Protein AF-A0A1A9AFB5-F1 (afdb_monomer)

Structure (mmCIF, N/CA/C/O backbone):
data_AF-A0A1A9AFB5-F1
#
_entry.id   AF-A0A1A9AFB5-F1
#
loop_
_atom_site.group_PDB
_atom_site.id
_atom_site.type_symbol
_atom_site.label_atom_id
_atom_site.label_alt_id
_atom_site.label_comp_id
_atom_site.label_asym_id
_atom_site.label_entity_id
_atom_site.label_seq_id
_atom_site.pdbx_PDB_ins_code
_atom_site.Cartn_x
_atom_site.Cartn_y
_atom_site.Cartn_z
_atom_site.occupancy
_atom_site.B_iso_or_equiv
_atom_site.auth_seq_id
_atom_site.auth_comp_id
_atom_site.auth_asym_id
_atom_site.auth_atom_id
_atom_site.pdbx_PDB_model_num
ATOM 1 N N . MET A 1 1 ? 5.114 9.133 21.877 1.00 38.00 1 MET A N 1
ATOM 2 C CA . MET A 1 1 ? 4.842 8.119 20.839 1.00 38.00 1 MET A CA 1
ATOM 3 C C . MET A 1 1 ? 4.306 8.856 19.629 1.00 38.00 1 MET A C 1
ATOM 5 O O . MET A 1 1 ? 3.330 9.574 19.782 1.00 38.00 1 MET A O 1
ATOM 9 N N . ARG A 1 2 ? 4.993 8.785 18.484 1.00 34.50 2 ARG A N 1
ATOM 10 C CA . ARG A 1 2 ? 4.445 9.259 17.208 1.00 34.50 2 ARG A CA 1
ATOM 11 C C . ARG A 1 2 ? 3.408 8.216 16.802 1.00 34.50 2 ARG A C 1
ATOM 13 O O . ARG A 1 2 ? 3.776 7.074 16.568 1.00 34.50 2 ARG A O 1
ATOM 20 N N . GLU A 1 3 ? 2.138 8.581 16.852 1.00 44.78 3 GLU A N 1
ATOM 21 C CA . GLU A 1 3 ? 1.066 7.786 16.260 1.00 44.78 3 GLU A CA 1
ATOM 22 C C . GLU A 1 3 ? 1.246 7.938 14.745 1.00 44.78 3 GLU A C 1
ATOM 24 O O . GLU A 1 3 ? 0.966 8.998 14.187 1.00 44.78 3 GLU A O 1
ATOM 29 N N . THR A 1 4 ? 1.889 6.959 14.107 1.00 48.84 4 THR A N 1
ATOM 30 C CA . THR A 1 4 ? 2.022 6.894 12.648 1.00 48.84 4 THR A CA 1
ATOM 31 C C . THR A 1 4 ? 0.625 6.596 12.102 1.00 48.84 4 THR A C 1
ATOM 33 O O . THR A 1 4 ? 0.140 5.469 12.143 1.00 48.84 4 THR A O 1
ATOM 36 N N . LEU A 1 5 ? -0.088 7.666 11.740 1.00 60.12 5 LEU A N 1
ATOM 37 C CA . LEU A 1 5 ? -1.433 7.656 11.142 1.00 60.12 5 LEU A CA 1
ATOM 38 C C . LEU A 1 5 ? -1.393 7.328 9.632 1.00 60.12 5 LEU A C 1
ATOM 40 O O . LEU A 1 5 ? -2.405 7.402 8.933 1.00 60.12 5 LEU A O 1
ATOM 44 N N . ASP A 1 6 ? -0.205 6.998 9.140 1.00 67.88 6 ASP A N 1
ATOM 45 C CA . ASP A 1 6 ? 0.150 6.481 7.830 1.00 67.88 6 ASP A CA 1
ATOM 46 C C . ASP A 1 6 ? 0.208 4.946 7.843 1.00 67.88 6 ASP A C 1
ATOM 48 O O . ASP A 1 6 ? 0.677 4.309 8.785 1.00 67.88 6 ASP A O 1
ATOM 52 N N . THR A 1 7 ? -0.328 4.338 6.788 1.00 74.38 7 THR A N 1
ATOM 53 C CA . THR A 1 7 ? -0.270 2.894 6.544 1.00 74.38 7 THR A CA 1
ATOM 54 C C . THR A 1 7 ? 0.512 2.625 5.269 1.00 74.38 7 THR A C 1
ATOM 56 O O . THR A 1 7 ? 0.139 3.107 4.202 1.00 74.38 7 THR A O 1
ATOM 59 N N . ASP A 1 8 ? 1.543 1.792 5.362 1.00 77.44 8 ASP A N 1
ATOM 60 C CA . ASP A 1 8 ? 2.276 1.311 4.195 1.00 77.44 8 ASP A CA 1
ATOM 61 C C . ASP A 1 8 ? 1.563 0.105 3.573 1.00 77.44 8 ASP A C 1
ATOM 63 O O . ASP A 1 8 ? 1.317 -0.912 4.228 1.00 77.44 8 ASP A O 1
ATOM 67 N N . PHE A 1 9 ? 1.246 0.196 2.284 1.00 78.94 9 PHE A N 1
ATOM 68 C CA . PHE A 1 9 ? 0.718 -0.904 1.490 1.00 78.94 9 PHE A CA 1
ATOM 69 C C . PHE A 1 9 ? 1.774 -1.382 0.494 1.00 78.94 9 PHE A C 1
ATOM 71 O O . PHE A 1 9 ? 1.950 -0.827 -0.591 1.00 78.94 9 PHE A O 1
ATOM 78 N N . ALA A 1 10 ? 2.466 -2.449 0.877 1.00 79.69 10 ALA A N 1
ATOM 79 C CA . ALA A 1 10 ? 3.440 -3.136 0.047 1.00 79.69 10 ALA A CA 1
ATOM 80 C C . ALA A 1 10 ? 2.798 -4.305 -0.707 1.00 79.69 10 ALA A C 1
ATOM 82 O O . ALA A 1 10 ? 2.235 -5.211 -0.090 1.00 79.69 10 ALA A O 1
ATOM 83 N N . ALA A 1 11 ? 2.923 -4.329 -2.032 1.00 79.12 11 ALA A N 1
ATOM 84 C CA . ALA A 1 11 ? 2.414 -5.434 -2.840 1.00 79.12 11 ALA A CA 1
ATOM 85 C C . ALA A 1 11 ? 3.296 -5.715 -4.059 1.00 79.12 11 ALA A C 1
ATOM 87 O O . ALA A 1 11 ? 4.114 -4.895 -4.466 1.00 79.12 11 ALA A O 1
ATOM 88 N N . LEU A 1 12 ? 3.131 -6.897 -4.660 1.00 79.00 12 LEU A N 1
ATOM 89 C CA . LEU A 1 12 ? 3.850 -7.249 -5.885 1.00 79.00 12 LEU A CA 1
ATOM 90 C C . LEU A 1 12 ? 3.480 -6.289 -7.035 1.00 79.00 12 LEU A C 1
ATOM 92 O O . LEU A 1 12 ? 2.325 -5.859 -7.111 1.00 79.00 12 LEU A O 1
ATOM 96 N N . PRO A 1 13 ? 4.391 -6.033 -7.994 1.00 76.75 13 PRO A N 1
ATOM 97 C CA . PRO A 1 13 ? 4.141 -5.125 -9.117 1.00 76.75 13 PRO A CA 1
ATOM 98 C C . PRO A 1 13 ? 2.873 -5.462 -9.909 1.00 76.75 13 PRO A C 1
ATOM 100 O O . PRO A 1 13 ? 2.165 -4.566 -10.352 1.00 76.75 13 PRO A O 1
ATOM 103 N N . ALA A 1 14 ? 2.544 -6.752 -10.036 1.00 78.06 14 ALA A N 1
ATOM 104 C CA . ALA A 1 14 ? 1.326 -7.215 -10.701 1.00 78.06 14 ALA A CA 1
ATOM 105 C C . ALA A 1 14 ? 0.034 -6.802 -9.971 1.00 78.06 14 ALA A C 1
ATOM 107 O O . ALA A 1 14 ? -0.975 -6.550 -10.619 1.00 78.06 14 ALA A O 1
ATOM 108 N N . VAL A 1 15 ? 0.065 -6.717 -8.636 1.00 80.50 15 VAL A N 1
ATOM 109 C CA . VAL A 1 15 ? -1.071 -6.263 -7.815 1.00 80.50 15 VAL A CA 1
ATOM 110 C C . VAL A 1 15 ? -1.204 -4.744 -7.886 1.00 80.50 15 VAL A C 1
ATOM 112 O O . VAL A 1 15 ? -2.313 -4.228 -7.970 1.00 80.50 15 VAL A O 1
ATOM 115 N N . ILE A 1 16 ? -0.079 -4.024 -7.892 1.00 82.56 16 ILE A N 1
ATOM 116 C CA . ILE A 1 16 ? -0.065 -2.558 -7.995 1.00 82.56 16 ILE A CA 1
ATOM 117 C C . ILE A 1 16 ? -0.509 -2.100 -9.388 1.00 82.56 16 ILE A C 1
ATOM 119 O O . ILE A 1 16 ? -1.231 -1.115 -9.509 1.00 82.56 16 ILE A O 1
ATOM 123 N N . ALA A 1 17 ? -0.136 -2.841 -10.433 1.00 81.62 17 ALA A N 1
ATOM 124 C CA . ALA A 1 17 ? -0.553 -2.564 -11.802 1.00 81.62 17 ALA A CA 1
ATOM 125 C C . ALA A 1 17 ? -2.039 -2.864 -12.079 1.00 81.62 17 ALA A C 1
ATOM 127 O O . ALA A 1 17 ? -2.525 -2.514 -13.155 1.00 81.62 17 ALA A O 1
ATOM 128 N N . ASP A 1 18 ? -2.766 -3.505 -11.153 1.00 83.69 18 ASP A N 1
ATOM 129 C CA . ASP A 1 18 ? -4.185 -3.811 -11.340 1.00 83.69 18 ASP A CA 1
ATOM 130 C C . ASP A 1 18 ? -5.029 -2.520 -11.234 1.00 83.69 18 ASP A C 1
ATOM 132 O O . ASP A 1 18 ? -5.064 -1.895 -10.169 1.00 83.69 18 ASP A O 1
ATOM 136 N N . PRO A 1 19 ? -5.780 -2.124 -12.284 1.00 81.00 19 PRO A N 1
ATOM 137 C CA . PRO A 1 19 ? -6.618 -0.919 -12.267 1.00 81.00 19 PRO A CA 1
ATOM 138 C C . PRO A 1 19 ? -7.752 -0.973 -11.228 1.00 81.00 19 PRO A C 1
ATOM 140 O O . PRO A 1 19 ? -8.354 0.052 -10.895 1.00 81.00 19 PRO A O 1
ATOM 143 N N . ARG A 1 20 ? -8.057 -2.152 -10.673 1.00 84.12 20 ARG A N 1
ATOM 144 C CA . ARG A 1 20 ? -9.021 -2.308 -9.577 1.00 84.12 20 ARG A CA 1
ATOM 145 C C . ARG A 1 20 ? -8.513 -1.699 -8.275 1.00 84.12 20 ARG A C 1
ATOM 147 O O . ARG A 1 20 ? -9.339 -1.248 -7.487 1.00 84.12 20 ARG A O 1
ATOM 154 N N . LEU A 1 21 ? -7.200 -1.653 -8.046 1.00 82.31 21 LEU A N 1
ATOM 155 C CA . LEU A 1 21 ? -6.610 -1.092 -6.829 1.00 82.31 21 LEU A CA 1
ATOM 156 C C . LEU A 1 21 ? -6.876 0.423 -6.687 1.00 82.31 21 LEU A C 1
ATOM 158 O O . LEU A 1 21 ? -7.509 0.813 -5.701 1.00 82.31 21 LEU A O 1
ATOM 162 N N . PRO A 1 22 ? -6.496 1.292 -7.650 1.00 82.31 22 PRO A N 1
ATOM 163 C CA . PRO A 1 22 ? -6.802 2.720 -7.565 1.00 82.31 22 PRO A CA 1
ATOM 164 C C . PRO A 1 22 ? -8.308 2.992 -7.546 1.00 82.31 22 PRO A C 1
ATOM 166 O O . PRO A 1 22 ? -8.759 3.891 -6.835 1.00 82.31 22 PRO A O 1
ATOM 169 N N . ARG A 1 23 ? -9.107 2.192 -8.263 1.00 83.75 23 ARG A N 1
ATOM 170 C CA . ARG A 1 23 ? -10.570 2.295 -8.226 1.00 83.75 23 ARG A CA 1
ATOM 171 C C . ARG A 1 23 ? -11.132 1.988 -6.837 1.00 83.75 23 ARG A C 1
ATOM 173 O O . ARG A 1 23 ? -11.945 2.754 -6.333 1.00 83.75 23 ARG A O 1
ATOM 180 N N . ALA A 1 24 ? -10.681 0.911 -6.200 1.00 85.00 24 ALA A N 1
ATOM 181 C CA . ALA A 1 24 ? -11.131 0.511 -4.869 1.00 85.00 24 ALA A CA 1
ATOM 182 C C . ALA A 1 24 ? -10.742 1.525 -3.777 1.00 85.00 24 ALA A C 1
ATOM 184 O O . ALA A 1 24 ? -11.456 1.651 -2.777 1.00 85.00 24 ALA A O 1
ATOM 185 N N . LEU A 1 25 ? -9.624 2.239 -3.955 1.00 84.44 25 LEU A N 1
ATOM 186 C CA . LEU A 1 25 ? -9.214 3.355 -3.097 1.00 84.44 25 LEU A CA 1
ATOM 187 C C . LEU A 1 25 ? -10.105 4.584 -3.322 1.00 84.44 25 LEU A C 1
ATOM 189 O O . LEU A 1 25 ? -10.618 5.151 -2.356 1.00 84.44 25 LEU A O 1
ATOM 193 N N . ALA A 1 26 ? -10.364 4.942 -4.582 1.00 84.75 26 ALA A N 1
ATOM 194 C CA . ALA A 1 26 ? -11.249 6.050 -4.934 1.00 84.75 26 ALA A CA 1
ATOM 195 C C . ALA A 1 26 ? -12.692 5.826 -4.442 1.00 84.75 26 ALA A C 1
ATOM 197 O O . ALA A 1 26 ? -13.287 6.725 -3.855 1.00 84.75 26 ALA A O 1
ATOM 198 N N . GLU A 1 27 ? -13.233 4.611 -4.590 1.00 87.56 27 GLU A N 1
ATOM 199 C CA . GLU A 1 27 ? -14.557 4.221 -4.073 1.00 87.56 27 GLU A CA 1
ATOM 200 C C . GLU A 1 27 ? -14.641 4.325 -2.539 1.00 87.56 27 GLU A C 1
ATOM 202 O O . GLU A 1 27 ? -15.708 4.584 -1.985 1.00 87.56 27 GLU A O 1
ATOM 207 N N . ARG A 1 28 ? -13.509 4.185 -1.836 1.00 84.81 28 ARG A N 1
ATOM 208 C CA . ARG A 1 28 ? -13.403 4.406 -0.384 1.00 84.81 28 ARG A CA 1
ATOM 209 C C . ARG A 1 28 ? -13.191 5.875 -0.007 1.00 84.81 28 ARG A C 1
ATOM 211 O O . ARG A 1 28 ? -13.088 6.168 1.182 1.00 84.81 28 ARG A O 1
ATOM 218 N N . GLY A 1 29 ? -13.136 6.787 -0.976 1.00 85.62 29 GLY A N 1
ATOM 219 C CA . GLY A 1 29 ? -12.949 8.222 -0.766 1.00 85.62 29 GLY A CA 1
ATOM 220 C C . GLY A 1 29 ? -11.494 8.657 -0.593 1.00 85.62 29 GLY A C 1
ATOM 221 O O . GLY A 1 29 ? -11.258 9.764 -0.116 1.00 85.62 29 GLY A O 1
ATOM 222 N N . TYR A 1 30 ? -10.523 7.810 -0.944 1.00 86.69 30 TYR A N 1
ATOM 223 C CA . TYR A 1 30 ? -9.123 8.224 -0.998 1.00 86.69 30 TYR A CA 1
ATOM 224 C C . TYR A 1 30 ? -8.840 9.006 -2.279 1.00 86.69 30 TYR A C 1
ATOM 226 O O . TYR A 1 30 ? -9.270 8.631 -3.370 1.00 86.69 30 TYR A O 1
ATOM 234 N N . GLN A 1 31 ? -8.072 10.078 -2.140 1.00 85.81 31 GLN A N 1
ATOM 235 C CA . GLN A 1 31 ? -7.595 10.919 -3.231 1.00 85.81 31 GLN A CA 1
ATOM 236 C C . GLN A 1 31 ? -6.071 10.834 -3.307 1.00 85.81 31 GLN A C 1
ATOM 238 O O . GLN A 1 31 ? -5.413 10.560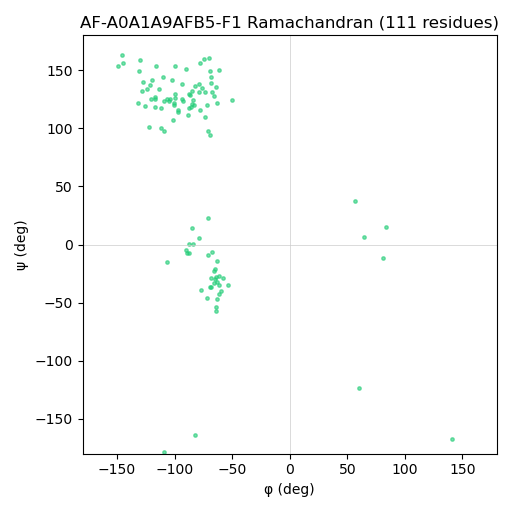 -2.306 1.00 85.81 31 GLN A O 1
ATOM 243 N N . ARG A 1 32 ? -5.498 11.055 -4.493 1.00 80.19 32 ARG A N 1
ATOM 244 C CA . ARG A 1 32 ? -4.038 11.135 -4.644 1.00 80.19 32 ARG A CA 1
ATOM 245 C C . ARG A 1 32 ? -3.530 12.367 -3.889 1.00 80.19 32 ARG A C 1
ATOM 247 O O . ARG A 1 32 ? -4.071 13.454 -4.078 1.00 80.19 32 ARG A O 1
ATOM 254 N N . GLY A 1 33 ? -2.54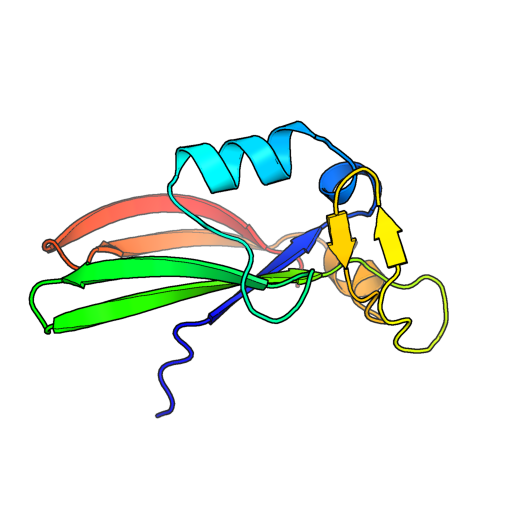8 12.168 -3.018 1.00 73.25 33 GLY A N 1
ATOM 255 C CA . GLY A 1 33 ? -1.857 13.236 -2.303 1.00 73.25 33 GLY A CA 1
ATOM 256 C C . GLY A 1 33 ? -0.760 13.876 -3.154 1.00 73.25 33 GLY A C 1
ATOM 257 O O . GLY A 1 33 ? -0.694 13.675 -4.365 1.00 73.25 33 GLY A O 1
ATOM 258 N N . ASP A 1 34 ? 0.131 14.621 -2.497 1.00 71.56 34 ASP A N 1
ATOM 259 C CA . ASP A 1 34 ? 1.226 15.347 -3.161 1.00 71.56 34 ASP A CA 1
ATOM 260 C C . ASP A 1 34 ? 2.245 14.420 -3.847 1.00 71.56 34 ASP A C 1
ATOM 262 O O . ASP A 1 34 ? 2.883 14.804 -4.827 1.00 71.56 34 ASP A O 1
ATOM 266 N N . ALA A 1 35 ? 2.393 13.192 -3.342 1.00 69.69 35 ALA A N 1
ATOM 267 C CA . ALA A 1 35 ? 3.232 12.154 -3.929 1.00 69.69 35 ALA A CA 1
ATOM 268 C C . ALA A 1 35 ? 2.370 11.136 -4.691 1.00 69.69 35 ALA A C 1
ATOM 270 O O . ALA A 1 35 ? 1.282 10.772 -4.246 1.00 69.69 35 ALA A O 1
ATOM 271 N N . ALA A 1 36 ? 2.856 10.649 -5.836 1.00 71.88 36 ALA A N 1
ATOM 272 C CA . ALA A 1 36 ? 2.070 9.788 -6.726 1.00 71.88 36 ALA A CA 1
ATOM 273 C C . ALA A 1 36 ? 1.707 8.417 -6.117 1.00 71.88 36 ALA A C 1
ATOM 275 O O . ALA A 1 36 ? 0.714 7.807 -6.523 1.00 71.88 36 ALA A O 1
ATOM 276 N N . ASN A 1 37 ? 2.478 7.971 -5.125 1.00 77.50 37 ASN A N 1
ATOM 277 C CA . ASN A 1 37 ? 2.251 6.767 -4.332 1.00 77.50 37 ASN A CA 1
ATOM 278 C C . ASN A 1 37 ? 1.391 6.985 -3.085 1.00 77.50 37 ASN A C 1
ATOM 280 O O . ASN A 1 37 ? 1.027 6.009 -2.432 1.00 77.50 37 ASN A O 1
ATOM 284 N N . ARG A 1 38 ? 1.064 8.233 -2.748 1.00 83.38 38 ARG A N 1
ATOM 285 C CA . ARG A 1 38 ? 0.361 8.579 -1.516 1.00 83.38 38 ARG A CA 1
ATOM 286 C C . ARG A 1 38 ? -1.120 8.796 -1.772 1.00 83.38 38 ARG A C 1
ATOM 288 O O . ARG A 1 38 ? -1.512 9.596 -2.619 1.00 83.38 38 ARG A O 1
ATOM 295 N N . PHE A 1 39 ? -1.951 8.140 -0.975 1.00 85.00 39 PHE A N 1
ATOM 296 C CA . PHE A 1 39 ? -3.400 8.286 -0.983 1.00 85.00 39 PHE A CA 1
ATOM 297 C C . PHE A 1 39 ? -3.875 8.844 0.350 1.00 85.00 39 PHE A C 1
ATOM 299 O O . PHE A 1 39 ? -3.567 8.298 1.403 1.00 85.00 39 PHE A O 1
ATOM 306 N N . VAL A 1 40 ? -4.645 9.927 0.310 1.00 86.38 40 VAL A N 1
ATOM 307 C CA . VAL A 1 40 ? -5.129 10.625 1.501 1.00 86.38 40 VAL A CA 1
ATOM 308 C C . VAL A 1 40 ? -6.648 10.653 1.503 1.00 86.38 40 VAL A C 1
ATOM 310 O O . VAL A 1 40 ? -7.286 10.904 0.481 1.00 86.38 40 VAL A O 1
ATOM 313 N N . ARG A 1 41 ? -7.238 10.409 2.670 1.00 87.00 41 ARG A N 1
ATOM 314 C CA . ARG A 1 41 ? -8.666 10.579 2.918 1.00 87.00 41 ARG A CA 1
ATOM 315 C C . ARG A 1 41 ? -8.870 11.367 4.200 1.00 87.00 41 ARG A C 1
ATOM 317 O O . ARG A 1 41 ? -8.471 10.916 5.271 1.00 87.00 41 ARG A O 1
ATOM 324 N N . SER A 1 42 ? -9.556 12.501 4.107 1.00 83.62 42 SER A N 1
ATOM 325 C CA . SER A 1 42 ? -10.013 13.217 5.295 1.00 83.62 42 SER A CA 1
ATOM 326 C C . SER A 1 42 ? -11.184 12.477 5.938 1.00 83.62 42 SER A C 1
ATOM 328 O O . SER A 1 42 ? -12.147 12.075 5.281 1.00 83.62 42 SER A O 1
ATOM 330 N N . HIS A 1 43 ? -11.084 12.285 7.240 1.00 82.62 43 HIS A N 1
ATOM 331 C CA . HIS A 1 43 ? -12.070 11.646 8.086 1.00 82.62 43 HIS A CA 1
ATOM 332 C C . HIS A 1 43 ? -12.309 12.531 9.307 1.00 82.62 43 HIS A C 1
ATOM 334 O O . HIS A 1 43 ? -11.416 13.246 9.744 1.00 82.62 43 HIS A O 1
ATOM 340 N N . GLN A 1 44 ? -13.515 12.510 9.856 1.00 79.81 44 GLN A N 1
ATOM 341 C CA . GLN A 1 44 ? -13.809 13.179 11.114 1.00 79.81 44 GLN A CA 1
ATOM 342 C C . GLN A 1 44 ? -14.204 12.102 12.107 1.00 79.81 44 GLN A C 1
ATOM 344 O O . GLN A 1 44 ? -15.171 11.376 11.874 1.00 79.81 44 GLN A O 1
ATOM 349 N N . ASP A 1 45 ? -13.428 11.980 13.175 1.00 73.12 45 ASP A N 1
ATOM 350 C CA . ASP A 1 45 ? -13.717 11.061 14.261 1.00 73.12 45 ASP A CA 1
ATOM 351 C C . ASP A 1 45 ? -14.148 11.821 15.525 1.00 73.12 45 ASP A C 1
ATOM 353 O O . ASP A 1 45 ? -14.255 13.050 15.548 1.00 73.12 45 ASP A O 1
ATOM 357 N N . ASN A 1 46 ? -14.403 11.078 16.601 1.00 75.56 46 ASN A N 1
ATOM 358 C CA . ASN A 1 46 ? -14.821 11.640 17.888 1.00 75.56 46 ASN A CA 1
ATOM 359 C C . ASN A 1 46 ? -13.722 12.471 18.587 1.00 75.56 46 ASN A C 1
ATOM 361 O O . ASN A 1 46 ? -13.984 13.065 19.632 1.00 75.56 46 ASN A O 1
ATOM 365 N N . ARG A 1 47 ? -12.495 12.491 18.053 1.00 72.69 47 ARG A N 1
ATOM 366 C CA . ARG A 1 47 ? -11.337 13.247 18.551 1.00 72.69 47 ARG A CA 1
ATOM 367 C C . ARG A 1 47 ? -10.999 14.452 17.667 1.00 72.69 47 ARG A C 1
ATOM 369 O O . ARG A 1 47 ? -10.276 15.332 18.128 1.00 72.69 47 ARG A O 1
ATOM 376 N N . GLY A 1 48 ? -11.535 14.530 16.449 1.00 75.88 48 GLY A N 1
ATOM 377 C CA . GLY A 1 48 ? -11.383 15.668 15.546 1.00 75.88 48 GLY A CA 1
ATOM 378 C C . GLY A 1 48 ? -11.210 15.264 14.076 1.00 75.88 48 GLY A C 1
ATOM 379 O O . GLY A 1 48 ? -11.469 14.123 13.695 1.00 75.88 48 GLY A O 1
ATOM 380 N N . PRO A 1 49 ? -10.810 16.206 13.205 1.00 80.31 49 PRO A N 1
ATOM 381 C CA . PRO A 1 49 ? -10.427 15.877 11.839 1.00 80.31 49 PRO A CA 1
ATOM 382 C C . PRO A 1 49 ? -9.126 15.060 11.830 1.00 80.31 49 PRO A C 1
ATOM 384 O O . PRO A 1 49 ? -8.131 15.442 12.443 1.00 80.31 49 PRO A O 1
ATOM 387 N N . LEU A 1 50 ? -9.134 13.957 11.089 1.00 79.88 50 LEU A N 1
ATOM 388 C CA . LEU A 1 50 ? -8.033 13.025 10.903 1.00 79.88 50 LEU A CA 1
ATOM 389 C C . LEU A 1 50 ? -7.804 12.789 9.406 1.00 79.88 50 LEU A C 1
ATOM 391 O O . LEU A 1 50 ? -8.738 12.486 8.669 1.00 79.88 50 LEU A O 1
ATOM 395 N N . ASN A 1 51 ? -6.556 12.864 8.953 1.00 80.50 51 ASN A N 1
ATOM 396 C CA . ASN A 1 51 ? -6.194 12.450 7.599 1.00 80.50 51 ASN A CA 1
ATOM 397 C C . ASN A 1 51 ? -5.657 11.021 7.639 1.00 80.50 51 ASN A C 1
ATOM 399 O O . ASN A 1 51 ? -4.619 10.766 8.241 1.00 80.50 51 ASN A O 1
ATOM 403 N N . LEU A 1 52 ? -6.370 10.103 6.991 1.00 81.50 52 LEU A N 1
ATOM 404 C CA . LEU A 1 52 ? -5.930 8.729 6.785 1.00 81.50 52 LEU A CA 1
ATOM 405 C C . LEU A 1 52 ? -5.019 8.699 5.563 1.00 81.50 52 LEU A C 1
ATOM 407 O O . LEU A 1 52 ? -5.462 9.059 4.469 1.00 81.50 52 LEU A O 1
ATOM 411 N N . VAL A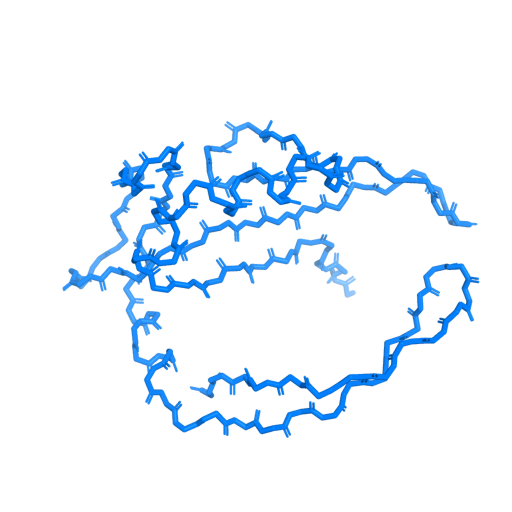 1 53 ? -3.770 8.279 5.745 1.00 84.00 53 VAL A N 1
ATOM 412 C CA . VAL A 1 53 ? -2.764 8.241 4.677 1.00 84.00 53 VAL A CA 1
ATOM 413 C C . VAL A 1 53 ? -2.386 6.794 4.378 1.00 84.00 53 VAL A C 1
ATOM 415 O O . VAL A 1 53 ? -2.161 6.009 5.295 1.00 84.00 53 VAL A O 1
ATOM 418 N N . VAL A 1 54 ? -2.336 6.438 3.096 1.00 82.94 54 VAL A N 1
ATOM 419 C CA . VAL A 1 54 ? -1.873 5.136 2.613 1.00 82.94 54 VAL A CA 1
ATOM 420 C C . VAL A 1 54 ? -0.771 5.356 1.586 1.00 82.94 54 VAL A C 1
ATOM 422 O O . VAL A 1 54 ? -1.022 5.974 0.550 1.00 82.94 54 VAL A O 1
ATOM 425 N N . ASP A 1 55 ? 0.421 4.837 1.859 1.00 82.44 55 ASP A N 1
ATOM 426 C CA . ASP A 1 55 ? 1.570 4.902 0.956 1.00 82.44 55 ASP A CA 1
ATOM 427 C C . ASP A 1 55 ? 1.717 3.553 0.229 1.00 82.44 55 ASP A C 1
ATOM 429 O O . ASP A 1 55 ? 1.841 2.502 0.853 1.00 82.44 55 ASP A O 1
ATOM 433 N N . ILE A 1 56 ? 1.640 3.553 -1.107 1.00 81.81 56 ILE A N 1
ATOM 434 C CA . ILE A 1 56 ? 1.734 2.337 -1.933 1.00 81.81 56 ILE A CA 1
ATOM 435 C C . ILE A 1 56 ? 3.186 2.108 -2.357 1.00 81.81 56 ILE A C 1
ATOM 437 O O . ILE A 1 56 ? 3.790 2.958 -3.011 1.00 81.81 56 ILE A O 1
ATOM 441 N N . LEU A 1 57 ? 3.730 0.933 -2.042 1.00 81.69 57 LEU A N 1
ATOM 442 C CA . LEU A 1 57 ? 5.131 0.585 -2.285 1.00 81.69 57 LEU A CA 1
ATOM 443 C C . LEU A 1 57 ? 5.246 -0.692 -3.123 1.00 81.69 57 LEU A C 1
ATOM 445 O O . LEU A 1 57 ? 4.604 -1.702 -2.825 1.00 81.69 57 LEU A O 1
ATOM 449 N N . ALA A 1 58 ? 6.101 -0.660 -4.147 1.00 79.69 58 ALA A N 1
ATOM 450 C CA . ALA A 1 58 ? 6.460 -1.834 -4.943 1.00 79.69 58 ALA A CA 1
ATOM 451 C C . ALA A 1 58 ? 7.813 -2.404 -4.490 1.00 79.69 58 ALA A C 1
ATOM 453 O O . ALA A 1 58 ? 8.648 -1.672 -3.959 1.00 79.69 58 ALA A O 1
ATOM 454 N N . PRO A 1 59 ? 8.081 -3.706 -4.671 1.00 75.69 59 PRO A N 1
ATOM 455 C CA . PRO A 1 59 ? 9.415 -4.244 -4.463 1.00 75.69 59 PRO A CA 1
ATOM 456 C C . PRO A 1 59 ? 10.335 -3.888 -5.631 1.00 75.69 59 PRO A C 1
ATOM 458 O O . PRO A 1 59 ? 9.977 -4.096 -6.786 1.00 75.69 59 PRO A O 1
ATOM 461 N N . SER A 1 60 ? 11.547 -3.435 -5.310 1.00 70.06 60 SER A N 1
ATOM 462 C CA . SER A 1 60 ? 12.632 -3.290 -6.285 1.00 70.06 60 SER A CA 1
ATOM 463 C C . SER A 1 60 ? 13.340 -4.624 -6.498 1.00 70.06 60 SER A C 1
ATOM 465 O O . SER A 1 60 ? 13.659 -5.329 -5.533 1.00 70.06 60 SER A O 1
ATOM 467 N N . PHE A 1 61 ? 13.628 -4.947 -7.759 1.00 62.66 61 PHE A N 1
ATOM 468 C CA . PHE A 1 61 ? 14.574 -6.010 -8.126 1.00 62.66 61 PHE A CA 1
ATOM 469 C C . PHE A 1 61 ? 16.017 -5.496 -8.217 1.00 62.66 61 PHE A C 1
ATOM 471 O O . PHE A 1 61 ? 16.950 -6.287 -8.356 1.00 62.66 61 PHE A O 1
ATOM 478 N N . GLU A 1 62 ? 16.213 -4.182 -8.116 1.00 63.41 62 GLU A N 1
ATOM 479 C CA . GLU A 1 62 ? 17.526 -3.566 -8.006 1.00 63.41 62 GLU A CA 1
ATOM 480 C C . GLU A 1 62 ? 17.928 -3.440 -6.527 1.00 63.41 62 GLU A C 1
ATOM 482 O O . GLU A 1 62 ? 17.094 -3.242 -5.645 1.00 63.41 62 GLU A O 1
ATOM 487 N N . SER A 1 63 ? 19.230 -3.477 -6.223 1.00 61.38 63 SER A N 1
ATOM 488 C CA . SER A 1 63 ? 19.755 -3.276 -4.857 1.00 61.38 63 SER A CA 1
ATOM 489 C C . SER A 1 63 ? 19.641 -1.823 -4.355 1.00 61.38 63 SER A C 1
ATOM 491 O O . SER A 1 63 ? 20.409 -1.402 -3.491 1.00 61.38 63 SER A O 1
ATOM 493 N N . ARG A 1 64 ? 18.725 -1.027 -4.918 1.00 65.56 64 ARG A N 1
ATOM 494 C CA . ARG A 1 64 ? 18.523 0.393 -4.614 1.00 65.56 64 ARG A CA 1
ATOM 495 C C . ARG A 1 64 ? 17.045 0.774 -4.689 1.00 65.56 64 ARG A C 1
ATOM 497 O O . ARG A 1 64 ? 16.266 0.122 -5.381 1.00 65.56 64 ARG A O 1
ATOM 504 N N . LEU A 1 65 ? 16.697 1.851 -3.980 1.00 69.06 65 LEU A N 1
ATOM 505 C CA . LEU A 1 65 ? 15.408 2.529 -4.117 1.00 69.06 65 LEU A CA 1
ATOM 506 C C . LEU A 1 65 ? 15.305 3.082 -5.540 1.00 69.06 65 LEU A C 1
ATOM 508 O O . LEU A 1 65 ? 16.161 3.873 -5.948 1.00 69.06 65 LEU A O 1
ATOM 512 N N . VAL A 1 66 ? 14.275 2.672 -6.275 1.00 72.56 66 VAL A N 1
ATOM 513 C CA . VAL A 1 66 ? 13.996 3.200 -7.612 1.00 72.56 66 VAL A CA 1
ATOM 514 C C . VAL A 1 66 ? 12.706 4.017 -7.530 1.00 72.56 66 VAL A C 1
ATOM 516 O O . VAL A 1 66 ? 11.618 3.444 -7.486 1.00 72.56 66 VAL A O 1
ATOM 519 N N . PRO A 1 67 ? 12.797 5.355 -7.447 1.00 72.12 67 PRO A N 1
ATOM 520 C CA . PRO A 1 67 ? 11.610 6.183 -7.313 1.00 72.12 67 PRO A CA 1
ATOM 521 C C . PRO A 1 67 ? 10.836 6.280 -8.633 1.00 72.12 67 PRO A C 1
ATOM 523 O O . PRO A 1 67 ? 11.401 6.117 -9.720 1.00 72.12 67 PRO A O 1
ATOM 526 N N . ASN A 1 68 ? 9.556 6.636 -8.533 1.00 68.56 68 ASN A N 1
ATOM 527 C CA . ASN A 1 68 ? 8.678 6.956 -9.664 1.00 68.56 68 ASN A CA 1
ATOM 528 C C . ASN A 1 68 ? 8.537 5.856 -10.738 1.00 68.56 68 ASN A C 1
ATOM 530 O O . ASN A 1 68 ? 8.441 6.161 -11.933 1.00 68.56 68 ASN A O 1
ATOM 534 N N . GLN A 1 69 ? 8.493 4.586 -10.344 1.00 77.62 69 GLN A N 1
ATOM 535 C CA . GLN A 1 69 ? 8.234 3.493 -11.278 1.00 77.62 69 GLN A CA 1
ATOM 536 C C . GLN A 1 69 ? 6.747 3.388 -11.606 1.00 77.62 69 GLN A C 1
ATOM 538 O O . GLN A 1 69 ? 5.884 3.409 -10.728 1.00 77.62 69 GLN A O 1
ATOM 543 N N . ARG A 1 70 ? 6.432 3.304 -12.902 1.00 75.38 70 ARG A N 1
ATOM 544 C CA . ARG A 1 70 ? 5.053 3.135 -13.370 1.00 75.38 70 ARG A CA 1
ATOM 545 C C . ARG A 1 70 ? 4.671 1.663 -13.368 1.00 75.38 70 ARG A C 1
ATOM 547 O O . ARG A 1 70 ? 5.229 0.871 -14.122 1.00 75.38 70 ARG A O 1
ATOM 554 N N . HIS A 1 71 ? 3.635 1.343 -12.609 1.00 73.19 71 HIS A N 1
ATOM 555 C CA . HIS A 1 71 ? 2.974 0.047 -12.607 1.00 73.19 71 HIS A CA 1
ATOM 556 C C . HIS A 1 71 ? 1.499 0.268 -12.946 1.00 73.19 71 HIS A C 1
ATOM 558 O O . HIS A 1 71 ? 0.710 0.709 -12.111 1.00 73.19 71 HIS A O 1
ATOM 564 N N . GLY A 1 72 ? 1.132 0.009 -14.204 1.00 76.81 72 GLY A N 1
ATOM 565 C CA . GLY A 1 72 ? -0.206 0.320 -14.714 1.00 76.81 72 GLY A CA 1
ATOM 566 C C . GLY A 1 72 ? -0.519 1.819 -14.618 1.00 76.81 72 GLY A C 1
ATOM 567 O O . GLY A 1 72 ? 0.234 2.650 -15.131 1.00 76.81 72 GLY A O 1
ATOM 568 N N . ASP A 1 73 ? -1.616 2.154 -13.935 1.00 76.69 73 ASP A N 1
ATOM 569 C CA . ASP A 1 73 ? -2.091 3.534 -13.730 1.00 76.69 73 ASP A CA 1
ATOM 570 C C . ASP A 1 73 ? -1.484 4.230 -12.495 1.00 76.69 73 ASP A C 1
ATOM 572 O O . ASP A 1 73 ? -1.827 5.385 -12.191 1.00 76.69 73 ASP A O 1
ATOM 576 N N . LEU A 1 74 ? -0.613 3.531 -11.759 1.00 76.56 74 LEU A N 1
ATOM 577 C CA . LEU A 1 74 ? 0.041 4.014 -10.547 1.00 76.56 74 LEU A CA 1
ATOM 578 C C . LEU A 1 74 ? 1.531 4.256 -10.780 1.00 76.56 74 LEU A C 1
ATOM 580 O O . LEU A 1 74 ? 2.203 3.510 -11.489 1.00 76.56 74 LEU A O 1
ATOM 584 N N . THR A 1 75 ? 2.044 5.300 -10.138 1.00 76.75 75 THR A N 1
ATOM 585 C CA . THR A 1 75 ? 3.477 5.566 -10.046 1.00 76.75 75 THR A CA 1
ATOM 586 C C . THR A 1 75 ? 3.874 5.364 -8.594 1.00 76.75 75 THR A C 1
ATOM 588 O O . THR A 1 75 ? 3.357 6.068 -7.727 1.00 76.75 75 THR A O 1
ATOM 591 N N . VAL A 1 76 ? 4.744 4.394 -8.329 1.00 78.94 76 VAL A N 1
ATOM 592 C CA . VAL A 1 76 ? 5.172 4.032 -6.977 1.00 78.94 76 VAL A CA 1
ATOM 593 C C . VAL A 1 76 ? 6.682 3.947 -6.860 1.00 78.94 76 VAL A C 1
ATOM 595 O O . VAL A 1 76 ? 7.391 3.805 -7.854 1.00 78.94 76 VAL A O 1
ATOM 598 N N . ASP A 1 77 ? 7.169 4.064 -5.631 1.00 77.19 77 ASP A N 1
ATOM 599 C CA . ASP A 1 77 ? 8.582 3.889 -5.339 1.00 77.19 77 ASP A CA 1
ATOM 600 C C . ASP A 1 77 ? 8.865 2.403 -5.105 1.00 77.19 77 ASP A C 1
ATOM 602 O O . ASP A 1 77 ? 8.179 1.733 -4.324 1.00 77.19 77 ASP A O 1
ATOM 606 N N . GLU A 1 78 ? 9.871 1.883 -5.803 1.00 76.06 78 GLU A N 1
ATOM 607 C CA . GLU A 1 78 ? 10.320 0.509 -5.641 1.00 76.06 78 GLU A CA 1
ATOM 608 C C . GLU A 1 78 ? 11.371 0.420 -4.529 1.00 76.06 78 GLU A C 1
ATOM 610 O O . GLU A 1 78 ? 12.462 0.986 -4.635 1.00 76.06 78 GLU A O 1
ATOM 615 N N . VAL A 1 79 ? 11.065 -0.323 -3.466 1.00 75.62 79 VAL A N 1
ATOM 616 C CA . VAL A 1 79 ? 11.914 -0.466 -2.278 1.00 75.62 79 VAL A CA 1
ATOM 617 C C . VAL A 1 79 ? 12.701 -1.784 -2.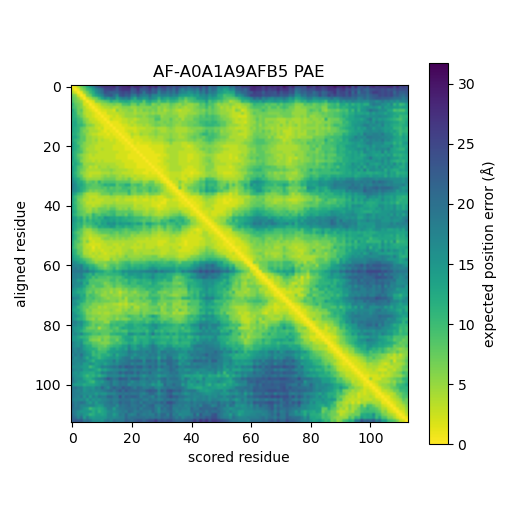332 1.00 75.62 79 VAL A C 1
ATOM 619 O O . VAL A 1 79 ? 12.101 -2.857 -2.476 1.00 75.62 79 VAL A O 1
ATOM 622 N N . PRO A 1 80 ? 14.042 -1.755 -2.197 1.00 69.00 80 PRO A N 1
ATOM 623 C CA . PRO A 1 80 ? 14.859 -2.964 -2.185 1.00 69.00 80 PRO A CA 1
ATOM 624 C C . PRO A 1 80 ? 14.596 -3.787 -0.921 1.00 69.00 80 PRO A C 1
ATOM 626 O O . PRO A 1 80 ? 14.378 -3.252 0.163 1.00 69.00 80 PRO A O 1
ATOM 629 N N . GLY A 1 81 ? 14.623 -5.114 -1.049 1.00 64.25 81 GLY A N 1
ATOM 630 C CA . GLY A 1 81 ? 14.416 -6.031 0.079 1.00 64.25 81 GLY A CA 1
ATOM 631 C C . GLY A 1 81 ? 12.950 -6.270 0.457 1.00 64.25 81 GLY A C 1
ATOM 632 O O . GLY A 1 81 ? 12.668 -7.241 1.156 1.00 64.25 81 GLY A O 1
ATOM 633 N N . LEU A 1 82 ? 12.003 -5.490 -0.078 1.00 69.69 82 LEU A N 1
ATOM 634 C CA . LEU A 1 82 ? 10.569 -5.724 0.125 1.00 69.69 82 LEU A CA 1
ATOM 635 C C . LEU A 1 82 ? 10.121 -7.071 -0.461 1.00 69.69 82 LEU A C 1
ATOM 637 O O . LEU A 1 82 ? 9.269 -7.751 0.103 1.00 69.69 82 LEU A O 1
ATOM 641 N N . ILE A 1 83 ? 10.768 -7.504 -1.548 1.00 68.88 83 ILE A N 1
ATOM 642 C CA . ILE A 1 83 ? 10.561 -8.828 -2.139 1.00 68.88 83 ILE A CA 1
ATOM 643 C C . ILE A 1 83 ? 10.900 -9.940 -1.133 1.00 68.88 83 ILE A C 1
ATOM 645 O O . ILE A 1 83 ? 10.156 -10.905 -1.009 1.00 68.88 83 ILE A O 1
ATOM 649 N N . LEU A 1 84 ? 11.971 -9.782 -0.346 1.00 64.69 84 LEU A N 1
ATOM 650 C CA . LEU A 1 84 ? 12.383 -10.777 0.646 1.00 64.69 84 LEU A CA 1
ATOM 651 C C . LEU A 1 84 ? 11.382 -10.873 1.792 1.00 64.69 84 LEU A C 1
ATOM 653 O O . LEU A 1 84 ? 11.163 -11.976 2.276 1.00 64.69 84 LEU A O 1
ATOM 657 N N . ALA A 1 85 ? 10.784 -9.749 2.200 1.00 67.50 85 ALA A N 1
ATOM 658 C CA . ALA A 1 85 ? 9.697 -9.744 3.173 1.00 67.50 85 ALA A CA 1
ATOM 659 C C . ALA A 1 85 ? 8.480 -10.480 2.598 1.00 67.50 85 ALA A C 1
ATOM 661 O O . ALA A 1 85 ? 8.046 -11.466 3.177 1.00 67.50 85 ALA A O 1
ATOM 662 N N . LEU A 1 86 ? 8.008 -10.096 1.404 1.00 64.62 86 LEU A N 1
ATOM 663 C CA . LEU A 1 86 ? 6.827 -10.690 0.757 1.00 64.62 86 LEU A CA 1
ATOM 664 C C . LEU A 1 86 ? 6.924 -12.212 0.528 1.00 64.62 86 LEU A C 1
ATOM 666 O O . LEU A 1 86 ? 5.893 -12.879 0.517 1.00 64.62 86 LEU A O 1
ATOM 670 N N . TYR A 1 87 ? 8.130 -12.763 0.349 1.00 69.81 87 TYR A N 1
ATOM 671 C CA . TYR A 1 87 ? 8.352 -14.206 0.169 1.00 69.81 87 TYR A CA 1
ATOM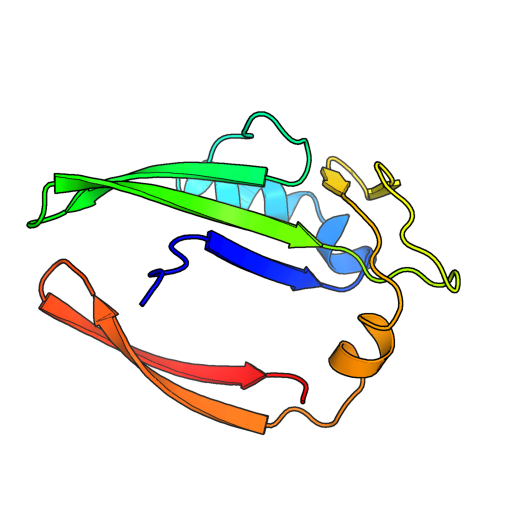 672 C C . TYR A 1 87 ? 8.578 -14.991 1.471 1.00 69.81 87 TYR A C 1
ATOM 674 O O . TYR A 1 87 ? 8.685 -16.220 1.412 1.00 69.81 87 TYR A O 1
ATOM 682 N N . ARG A 1 88 ? 8.664 -14.346 2.644 1.00 69.94 88 ARG A N 1
ATOM 683 C CA . ARG A 1 88 ? 8.779 -15.096 3.905 1.00 69.94 88 ARG A CA 1
ATOM 684 C C . ARG A 1 88 ? 7.470 -15.820 4.215 1.00 69.94 88 ARG A C 1
ATOM 686 O O . ARG A 1 88 ? 6.400 -15.308 3.878 1.00 69.94 88 ARG A O 1
ATOM 693 N N . PRO A 1 89 ? 7.525 -16.987 4.887 1.00 69.88 89 PRO A N 1
ATOM 694 C CA . PRO A 1 89 ? 6.326 -17.644 5.380 1.00 69.88 89 PRO A CA 1
ATOM 695 C C . PRO A 1 89 ? 5.463 -16.646 6.164 1.00 69.88 89 PRO A C 1
ATOM 697 O O . PRO A 1 89 ? 5.970 -15.997 7.088 1.00 69.88 89 PRO A O 1
ATOM 700 N N . PRO A 1 90 ? 4.185 -16.477 5.790 1.00 68.81 90 PRO A N 1
ATOM 701 C CA . PRO A 1 90 ? 3.333 -15.531 6.474 1.00 68.81 90 PRO A CA 1
ATOM 702 C C . PRO A 1 90 ? 3.048 -16.025 7.888 1.00 68.81 90 PRO A C 1
ATOM 704 O O . PRO A 1 90 ? 2.760 -17.203 8.109 1.00 68.81 90 PRO A O 1
ATOM 707 N N . VAL A 1 91 ? 3.063 -15.105 8.843 1.00 73.94 91 VAL A N 1
ATOM 708 C CA . VAL A 1 91 ? 2.476 -15.344 10.157 1.00 73.94 91 VAL A CA 1
ATOM 709 C C . VAL A 1 91 ? 1.005 -14.965 10.080 1.00 73.94 91 VAL A C 1
ATOM 711 O O . VAL A 1 91 ? 0.639 -13.887 9.606 1.00 73.94 91 VAL A O 1
ATOM 714 N N . VAL A 1 92 ? 0.148 -15.879 10.531 1.00 74.19 92 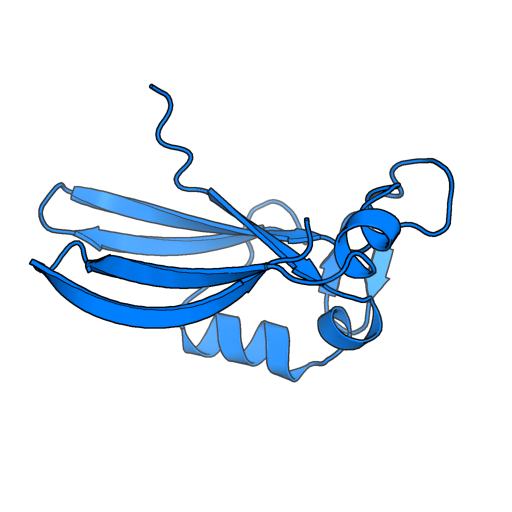VAL A N 1
ATOM 715 C CA . VAL A 1 92 ? -1.285 -15.621 10.661 1.00 74.19 92 VAL A CA 1
ATOM 716 C 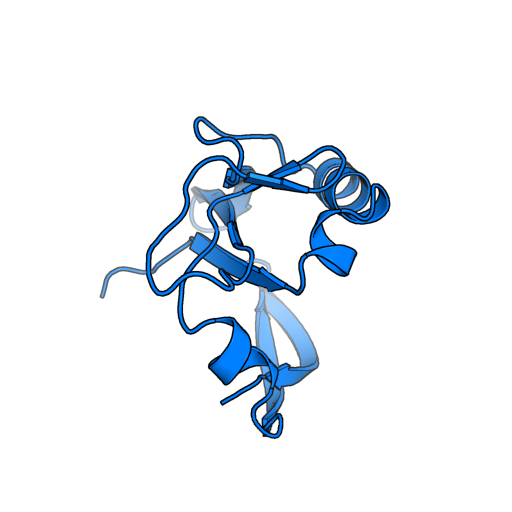C . VAL A 1 92 ? -1.496 -14.792 11.921 1.00 74.19 92 VAL A C 1
ATOM 718 O O . VAL A 1 92 ? -1.228 -15.250 13.030 1.00 74.19 92 VAL A O 1
ATOM 721 N N . LEU A 1 93 ? -1.973 -13.565 11.741 1.00 71.31 93 LEU A N 1
ATOM 722 C CA . LEU A 1 93 ? -2.335 -12.662 12.820 1.00 71.31 93 LEU A CA 1
ATOM 723 C C . LEU A 1 93 ? -3.856 -12.627 12.949 1.00 71.31 93 LEU A C 1
ATOM 725 O O . LEU A 1 93 ? -4.570 -12.324 11.991 1.00 71.31 93 LEU A O 1
ATOM 729 N N . HIS A 1 94 ? -4.345 -12.909 14.153 1.00 76.94 94 HIS A N 1
ATOM 730 C CA . HIS A 1 94 ? -5.718 -12.609 14.535 1.00 76.94 94 HIS A CA 1
ATOM 731 C C . HIS A 1 94 ? -5.749 -11.191 15.093 1.00 76.94 94 HIS A C 1
ATOM 733 O O . HIS A 1 94 ? -5.167 -10.920 16.142 1.00 76.94 94 HIS A O 1
ATOM 739 N N . LEU A 1 95 ? -6.382 -10.283 14.355 1.00 74.00 95 LEU A N 1
ATOM 740 C CA . LEU A 1 95 ? -6.444 -8.872 14.708 1.00 74.00 95 LEU A CA 1
ATOM 741 C C . LEU A 1 95 ? -7.833 -8.550 15.250 1.00 74.00 95 LEU A C 1
ATOM 743 O O . LEU A 1 95 ? -8.831 -8.742 14.557 1.00 74.00 95 LEU A O 1
ATOM 747 N N . GLU A 1 96 ? -7.876 -8.020 16.470 1.00 77.50 96 GLU A N 1
ATOM 748 C CA . GLU A 1 96 ? -9.033 -7.306 17.001 1.00 77.50 96 GLU A CA 1
ATOM 749 C C . GLU A 1 96 ? -8.759 -5.806 16.911 1.00 77.50 96 GLU A C 1
ATOM 751 O O . GLU A 1 96 ? -7.947 -5.250 17.652 1.00 77.50 96 GLU A O 1
ATOM 756 N N . VAL A 1 97 ? -9.430 -5.140 15.976 1.00 76.81 97 VAL A N 1
ATOM 757 C CA . VAL A 1 97 ? -9.281 -3.705 15.746 1.00 76.81 97 VAL A CA 1
ATOM 758 C C . VAL A 1 97 ? -10.449 -2.980 16.398 1.00 76.81 97 VAL A C 1
ATOM 760 O O . VAL A 1 97 ? -11.608 -3.226 16.060 1.00 76.81 97 VAL A O 1
ATOM 763 N N . ARG A 1 98 ? -10.150 -2.055 17.315 1.00 75.88 98 ARG A N 1
ATOM 764 C CA . ARG A 1 98 ? -11.135 -1.091 17.816 1.00 75.88 98 ARG A CA 1
ATOM 765 C C . ARG A 1 98 ? -11.177 0.114 16.890 1.00 75.88 98 ARG A C 1
ATOM 767 O O . ARG A 1 98 ? -10.185 0.817 16.728 1.00 75.88 98 ARG A O 1
ATOM 774 N N . LEU A 1 99 ? -12.338 0.336 16.294 1.00 76.19 99 LEU A N 1
ATOM 775 C CA . LEU A 1 99 ? -12.613 1.471 15.432 1.00 76.19 99 LEU A CA 1
ATOM 776 C C . LEU A 1 99 ? -12.857 2.736 16.261 1.00 76.19 99 LEU A C 1
ATOM 778 O O . LEU A 1 99 ? -13.284 2.688 17.416 1.00 76.19 99 LEU A O 1
ATOM 782 N N . THR A 1 100 ? -12.639 3.894 15.64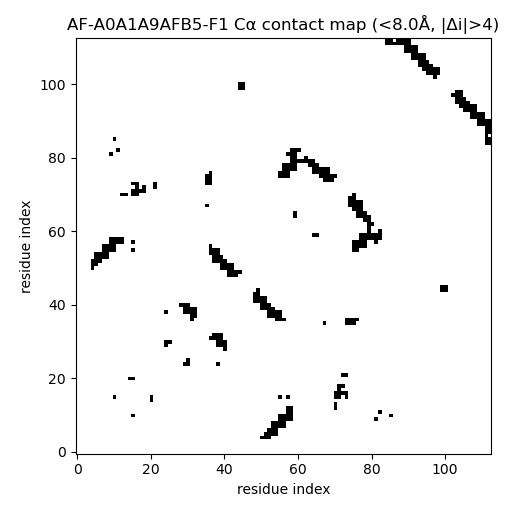5 1.00 71.88 100 THR A N 1
ATOM 783 C CA . THR A 1 100 ? -12.837 5.215 16.268 1.00 71.88 100 THR A CA 1
ATOM 784 C C . THR A 1 100 ? -14.298 5.505 16.631 1.00 71.88 100 THR A C 1
ATOM 786 O O . THR A 1 100 ? -14.571 6.299 17.531 1.00 71.88 100 THR A O 1
ATOM 789 N N . ASN A 1 101 ? -15.246 4.808 15.999 1.00 73.94 101 ASN A N 1
ATOM 790 C CA . ASN A 1 101 ? -16.671 4.824 16.339 1.00 73.94 101 ASN A CA 1
ATOM 791 C C . ASN A 1 101 ? -17.047 3.842 17.471 1.00 73.94 101 ASN A C 1
ATOM 793 O O . ASN A 1 101 ? -18.225 3.542 17.643 1.00 73.94 101 ASN A O 1
ATOM 797 N N . ALA A 1 102 ? -16.059 3.322 18.207 1.00 74.69 102 ALA A N 1
ATOM 798 C CA . ALA A 1 102 ? -16.198 2.293 19.241 1.00 74.69 102 ALA A CA 1
ATOM 799 C C . ALA A 1 102 ? -16.680 0.912 18.749 1.00 74.69 102 ALA A C 1
ATOM 801 O O . ALA A 1 102 ? -16.892 0.016 19.566 1.00 74.69 102 ALA A O 1
ATOM 802 N N . GLY A 1 103 ? -16.801 0.705 17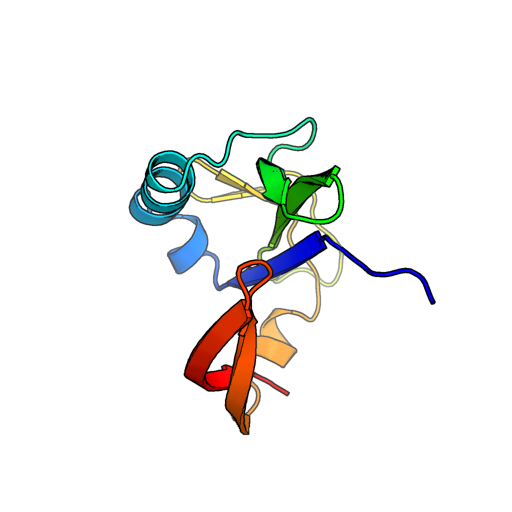.434 1.00 75.19 103 GLY A N 1
ATOM 803 C CA . GLY A 1 103 ? -17.010 -0.617 16.849 1.00 75.19 103 GLY A CA 1
ATOM 804 C C . GLY A 1 103 ? -15.767 -1.505 16.961 1.00 75.19 103 GLY A C 1
ATOM 805 O O . GLY A 1 103 ? -14.649 -1.015 17.131 1.00 75.19 103 GLY A O 1
ATOM 806 N N . SER A 1 104 ? -15.949 -2.818 16.835 1.00 74.88 104 SER A N 1
ATOM 807 C CA . SER A 1 104 ? -14.851 -3.780 16.731 1.00 74.88 104 SER A CA 1
ATOM 808 C C . SER A 1 104 ? -14.913 -4.541 15.410 1.00 74.88 104 SER A C 1
ATOM 810 O O . SER A 1 104 ? -15.985 -4.896 14.922 1.00 74.88 104 SER A O 1
ATOM 812 N N . LEU A 1 105 ? -13.743 -4.786 14.824 1.00 81.00 105 LEU A N 1
ATOM 813 C CA . LEU A 1 105 ? -13.564 -5.692 13.696 1.00 81.00 105 LEU A CA 1
ATOM 814 C C . LEU A 1 105 ? -12.584 -6.780 14.111 1.00 81.00 105 LEU A C 1
ATOM 816 O O . LEU A 1 105 ? -11.471 -6.477 14.536 1.00 81.00 105 LEU A O 1
ATOM 820 N N . ALA A 1 106 ? -12.997 -8.035 13.965 1.00 78.25 106 ALA A N 1
ATOM 821 C CA . ALA A 1 106 ? -12.121 -9.185 14.109 1.00 78.25 106 ALA A CA 1
ATOM 822 C C . ALA A 1 106 ? -11.892 -9.797 12.728 1.00 78.25 106 ALA A C 1
ATOM 824 O O . ALA A 1 106 ? -12.852 -10.147 12.039 1.00 78.25 106 ALA A O 1
ATOM 825 N N . PHE A 1 107 ? -10.635 -9.913 12.309 1.00 77.19 107 PHE A N 1
ATOM 826 C CA . PHE A 1 107 ? -10.291 -10.592 11.063 1.00 77.19 107 PHE A CA 1
ATOM 827 C C . PHE A 1 107 ? -8.915 -11.252 11.142 1.00 77.19 107 PHE A C 1
ATOM 829 O O . PHE A 1 107 ? -8.041 -10.846 11.910 1.00 77.19 107 PHE A O 1
ATOM 836 N N . GLY A 1 108 ? -8.742 -12.308 10.348 1.00 69.38 108 GLY A N 1
ATOM 837 C CA . GLY A 1 108 ? -7.442 -12.925 10.120 1.00 69.38 108 GLY A CA 1
ATOM 838 C C . GLY A 1 108 ? -6.705 -12.183 9.011 1.00 69.38 108 GLY A C 1
ATOM 839 O O . GLY A 1 108 ? -7.284 -11.927 7.956 1.00 69.38 108 GLY A O 1
ATOM 840 N N . SER A 1 109 ? -5.439 -11.851 9.242 1.00 67.50 109 SER A N 1
ATOM 841 C CA . SER A 1 109 ? -4.541 -11.314 8.221 1.00 67.50 109 SER A CA 1
ATOM 842 C C . SER A 1 109 ? -3.258 -12.134 8.179 1.00 67.50 109 SER A C 1
ATOM 844 O O . SER A 1 109 ? -2.738 -12.548 9.214 1.00 67.50 109 SER A O 1
ATOM 846 N N . THR A 1 110 ? -2.744 -12.387 6.983 1.00 70.00 110 THR A N 1
ATOM 847 C CA . THR A 1 110 ? -1.447 -13.033 6.777 1.00 70.00 110 THR A CA 1
ATOM 848 C C . THR A 1 110 ? -0.399 -11.956 6.544 1.00 70.00 110 THR A C 1
ATOM 850 O O . THR A 1 110 ? -0.462 -11.263 5.530 1.00 70.00 110 THR A O 1
ATOM 853 N N . CYS A 1 111 ? 0.556 -11.817 7.464 1.00 58.41 111 CYS A N 1
ATOM 854 C CA . CYS A 1 111 ? 1.642 -10.849 7.340 1.00 58.41 111 CYS A CA 1
ATOM 855 C C . CYS A 1 111 ? 2.957 -11.575 7.010 1.00 58.41 111 CYS A C 1
ATOM 857 O O . CYS A 1 111 ? 3.327 -12.491 7.752 1.00 58.41 111 CYS A O 1
ATOM 859 N N . PRO A 1 112 ? 3.666 -11.211 5.930 1.00 57.19 112 PRO A N 1
ATOM 860 C CA . PRO A 1 112 ? 5.019 -11.699 5.690 1.00 57.19 112 PRO A CA 1
ATOM 861 C C . PRO A 1 112 ? 5.962 -11.201 6.801 1.00 57.19 112 PRO A C 1
ATOM 863 O O . PRO A 1 112 ? 5.873 -10.039 7.196 1.00 57.19 112 PRO A O 1
ATOM 866 N N . THR A 1 113 ? 6.824 -12.071 7.339 1.00 53.12 113 THR A N 1
ATOM 867 C CA . THR A 1 113 ? 7.757 -11.723 8.437 1.00 53.12 113 THR A CA 1
ATOM 868 C C . THR A 1 113 ? 9.078 -11.147 7.971 1.00 53.12 113 THR A C 1
ATOM 870 O O . THR A 1 113 ? 9.515 -11.416 6.836 1.00 53.12 113 THR A O 1
#

Solvent-accessible surface area (backbone atoms only — not comparable to full-atom values): 6465 Å² total; per-residue (Å²): 132,86,79,74,61,60,42,82,47,74,45,56,58,75,60,57,29,34,70,63,51,65,48,58,39,43,75,70,57,35,39,79,47,99,45,78,30,28,32,36,24,85,43,75,52,89,90,43,83,42,66,45,36,38,41,41,35,30,48,26,94,49,99,45,74,42,71,73,39,72,29,68,91,38,34,23,39,18,36,47,62,46,51,60,31,68,70,32,75,57,47,81,42,82,44,79,44,76,44,82,86,75,46,76,47,78,49,80,45,75,44,52,90

Nearest PDB structures (foldseek):
  2ic5-assembly1_A  TM=4.617E-01  e=2.462E+00  Homo sapiens
  6gom-assembly6_F  TM=4.230E-01  e=3.394E+00  Homo sapiens
  3cue-assembly1_F  TM=4.509E-01  e=5.319E+00  unclassified

Organism: NCBI:txid299146

Foldseek 3Di:
DPPCLEAEAEDELQVVLDPVVVVVLVVVVWDQDPFQQKTWHWDQFPVGIDIRIYGYEYADPDQDWDAQDDRHPGTHIHDYCSVVQVPAFWDWDFDWDQDSVRDTDTDIDTGRD

Secondary structure (DSSP, 8-state):
-----EEEEE--HHHHT-THHHHHHHHTT-EE-SSTTEEEEEEEETTEEEEEEEEEEEEESSSS-EEEEEETTEEEEEEETHHHHHTSPEEEEEEEEEPTTS-EEEEEEEEE-

Radius of gyration: 15.48 Å; Cα contacts (8 Å, |Δi|>4): 210; chains: 1; bounding box: 37×34×36 Å

pLDDT: mean 74.48, std 9.45, range [34.5, 87.56]

Mean predicted aligned error: 10.69 Å

Sequence (113 aa):
MRETLDTDFAALPAVIADPRLPRALAERGYQRGDAANRFVRSHQDNRGPLNLVVDILAPSFESRLVPNQRHGDLTVDEVPGLILALYRPPVVLHLEVRLTNAGSLAFGSTCPT